Protein AF-A0A3A5JRT8-F1 (afdb_monomer_lite)

Foldseek 3Di:
DPDPPLCVLLVVLCVLVVLQVDDPDPVRNVVSVVVLVVVCVVCVVVVNDLLVVLVPDDQLVVSLVSLSNPPPPPVSLVSNLVSLVVVLVVCVVVVHDSVSSVSVNVVSVVVVVPDDPDPPPPNHD

Organism: NCBI:txid82991

Sequence (125 aa):
MESSNIQLKIKIYIPNIEYWSNSENAVAAKEKDRSFWASLKKEFDDDNSWVGRVKSESDDNQKLELALKYIPLPQAFKESAIALRSLIKSKKKDSAPYIDELYFLYWLASIKSFSVPYSQLLGEP

Secondary structure (DSSP, 8-state):
-----HHHHSTTTHHHHHHHH--SSHHHHHHHHHHHHHHHHHHHHTT--HHHHHHH---HHHHHHHHHTTTTSHHHHHHHHHHHHHHHHHHHHTT---HHHHHHHHHHHHHHHTSPPP-TTT---

Structure (mmCIF, N/CA/C/O backbone):
data_AF-A0A3A5JRT8-F1
#
_entry.id   AF-A0A3A5JRT8-F1
#
loop_
_atom_site.group_PDB
_atom_site.id
_atom_site.type_symbol
_atom_site.label_atom_id
_atom_site.label_alt_id
_atom_site.label_comp_id
_atom_site.label_asym_id
_atom_site.label_entity_id
_atom_site.label_seq_id
_atom_site.pdbx_PDB_ins_code
_atom_site.Cart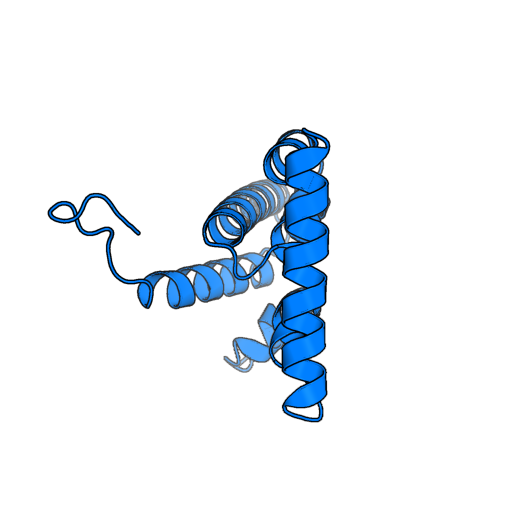n_x
_atom_site.Cartn_y
_atom_site.Cartn_z
_atom_site.occupancy
_atom_site.B_iso_or_equiv
_atom_site.auth_seq_id
_atom_site.auth_comp_id
_atom_site.auth_asym_id
_atom_site.auth_atom_id
_atom_site.pdbx_PDB_model_num
ATOM 1 N N . MET A 1 1 ? -20.840 -21.836 5.119 1.00 41.97 1 MET A N 1
ATOM 2 C CA . MET A 1 1 ? -19.385 -21.724 4.889 1.00 41.97 1 MET A CA 1
ATOM 3 C C . MET A 1 1 ? -19.187 -20.685 3.803 1.00 41.97 1 MET A C 1
ATOM 5 O O . MET A 1 1 ? -19.436 -20.987 2.645 1.00 41.97 1 MET A O 1
ATOM 9 N N . GLU A 1 2 ? -18.865 -19.444 4.171 1.00 49.44 2 GLU A N 1
ATOM 10 C CA . GLU A 1 2 ? -18.505 -18.428 3.176 1.00 49.44 2 GLU A CA 1
ATOM 11 C C . GLU A 1 2 ? -17.250 -18.886 2.439 1.00 49.44 2 GLU A C 1
ATOM 13 O O . GLU A 1 2 ? -16.278 -19.320 3.057 1.00 49.44 2 GLU A O 1
ATOM 18 N N . SER A 1 3 ? -17.308 -18.852 1.112 1.00 45.69 3 SER A N 1
ATOM 19 C CA . SER A 1 3 ? -16.248 -19.358 0.251 1.00 45.69 3 SER A CA 1
ATOM 20 C C . SER A 1 3 ? -14.915 -18.685 0.599 1.00 45.69 3 SER A C 1
ATOM 22 O O . SER A 1 3 ? -14.791 -17.460 0.553 1.00 45.69 3 SER A O 1
ATOM 24 N N . SER A 1 4 ? -13.912 -19.494 0.952 1.00 58.34 4 SER A N 1
ATOM 25 C CA . SER A 1 4 ? -12.559 -19.085 1.375 1.00 58.34 4 SER A CA 1
ATOM 26 C C . SER A 1 4 ? -11.712 -18.520 0.219 1.00 58.34 4 SER A C 1
ATOM 28 O O . SER A 1 4 ? -10.484 -18.583 0.232 1.00 58.34 4 SER A O 1
ATOM 30 N N . ASN A 1 5 ? -12.356 -18.018 -0.839 1.00 69.69 5 ASN A N 1
ATOM 31 C CA . ASN A 1 5 ? -11.665 -17.561 -2.030 1.00 69.69 5 ASN A CA 1
ATOM 32 C C . ASN A 1 5 ? -11.145 -16.139 -1.806 1.00 69.69 5 ASN A C 1
ATOM 34 O O . ASN A 1 5 ? -11.855 -15.151 -1.998 1.00 69.69 5 ASN A O 1
ATOM 38 N N . ILE A 1 6 ? -9.883 -16.057 -1.392 1.00 64.75 6 ILE A N 1
ATOM 39 C CA . ILE A 1 6 ? -9.175 -14.803 -1.136 1.00 64.75 6 ILE A CA 1
ATOM 40 C C . ILE A 1 6 ? -9.216 -13.860 -2.349 1.00 64.75 6 ILE A C 1
ATOM 42 O O . ILE A 1 6 ? -9.296 -12.652 -2.160 1.00 64.75 6 ILE A O 1
ATOM 46 N N . GLN A 1 7 ? -9.266 -14.397 -3.578 1.00 62.53 7 GLN A N 1
ATOM 47 C CA . GLN A 1 7 ? -9.347 -13.608 -4.813 1.00 62.53 7 GLN A CA 1
ATOM 48 C C . GLN A 1 7 ? -10.661 -12.827 -4.915 1.00 62.53 7 GLN A C 1
ATOM 50 O O . GLN A 1 7 ? -10.668 -11.695 -5.388 1.00 62.53 7 GLN A O 1
ATOM 55 N N . LEU A 1 8 ? -11.771 -13.391 -4.426 1.00 62.31 8 LEU A N 1
ATOM 56 C CA . LEU A 1 8 ? -13.054 -12.683 -4.389 1.00 62.31 8 LEU A CA 1
ATOM 57 C C . LEU A 1 8 ? -13.033 -11.540 -3.370 1.00 62.31 8 LEU A C 1
ATOM 59 O O . LEU A 1 8 ? -13.624 -10.495 -3.623 1.00 62.31 8 LEU A O 1
ATOM 63 N N . LYS A 1 9 ? -12.323 -11.721 -2.251 1.00 67.31 9 LYS A N 1
ATOM 64 C CA . LYS A 1 9 ? -12.258 -10.740 -1.157 1.00 67.31 9 LYS A CA 1
ATOM 65 C C . LYS A 1 9 ? -11.333 -9.566 -1.461 1.00 67.31 9 LYS A C 1
ATOM 67 O O . LYS A 1 9 ? -11.609 -8.444 -1.061 1.00 67.31 9 LYS A O 1
ATOM 72 N N . ILE A 1 10 ? -10.275 -9.794 -2.238 1.00 70.38 10 ILE A N 1
ATOM 73 C CA . ILE A 1 10 ? -9.379 -8.716 -2.681 1.00 70.38 10 ILE A CA 1
ATOM 74 C C . ILE A 1 10 ? -9.846 -8.040 -3.977 1.00 70.38 10 ILE A C 1
ATOM 76 O O . ILE A 1 10 ? -9.192 -7.102 -4.424 1.00 70.38 10 ILE A O 1
ATOM 80 N N . LYS A 1 11 ? -10.968 -8.471 -4.580 1.00 71.88 11 LYS A N 1
ATOM 81 C CA . LYS A 1 11 ? -11.441 -8.012 -5.900 1.00 71.88 11 LYS A CA 1
ATOM 82 C C . LYS A 1 11 ? -11.601 -6.497 -6.016 1.00 71.88 11 LYS A C 1
ATOM 84 O O . LYS A 1 11 ? -11.388 -5.954 -7.092 1.00 71.88 11 LYS A O 1
ATOM 89 N N . ILE A 1 12 ? -11.909 -5.812 -4.919 1.00 73.69 12 ILE A N 1
ATOM 90 C CA . ILE A 1 12 ? -11.989 -4.345 -4.885 1.00 73.69 12 ILE A CA 1
ATOM 91 C C . ILE A 1 12 ? -10.626 -3.663 -5.108 1.00 73.69 12 ILE A C 1
ATOM 93 O O . ILE A 1 12 ? -10.575 -2.545 -5.606 1.00 73.69 12 ILE A O 1
ATOM 97 N N . TYR A 1 13 ? -9.522 -4.347 -4.797 1.00 75.88 13 TYR A N 1
ATOM 98 C CA . TYR A 1 13 ? -8.150 -3.853 -4.960 1.00 75.88 13 TYR A CA 1
ATOM 99 C C . TYR A 1 13 ? -7.455 -4.406 -6.211 1.00 75.88 13 TYR A C 1
ATOM 101 O O . TYR A 1 13 ? -6.458 -3.840 -6.663 1.00 75.88 13 TYR A O 1
ATOM 109 N N . ILE A 1 14 ? -8.002 -5.484 -6.788 1.00 69.44 14 ILE A N 1
ATOM 110 C CA . ILE A 1 14 ? -7.486 -6.158 -7.984 1.00 69.44 14 ILE A CA 1
ATOM 111 C C . ILE A 1 14 ? -7.263 -5.218 -9.179 1.00 69.44 14 ILE A C 1
ATOM 113 O O . ILE A 1 14 ? -6.227 -5.392 -9.811 1.00 69.44 14 ILE A O 1
ATOM 117 N N . PRO A 1 15 ? -8.108 -4.214 -9.498 1.00 71.38 15 PRO A N 1
ATOM 118 C CA . PRO A 1 15 ? -7.906 -3.393 -10.697 1.00 71.38 15 PRO A CA 1
ATOM 119 C C . PRO A 1 15 ? -6.522 -2.731 -10.788 1.00 71.38 15 PRO A C 1
ATOM 121 O O . PRO A 1 15 ? -5.951 -2.640 -11.872 1.00 71.38 15 PRO A O 1
ATOM 124 N N . ASN A 1 16 ? -5.940 -2.335 -9.651 1.00 66.31 16 ASN A N 1
ATOM 125 C CA . ASN A 1 16 ? -4.600 -1.738 -9.613 1.00 66.31 16 ASN A CA 1
ATOM 126 C C . ASN A 1 16 ? -3.475 -2.770 -9.815 1.00 66.31 16 ASN A C 1
ATOM 128 O O . ASN A 1 16 ? -2.384 -2.434 -10.261 1.00 66.31 16 ASN A O 1
ATOM 132 N N . ILE A 1 17 ? -3.740 -4.036 -9.496 1.00 69.19 17 ILE A N 1
ATOM 133 C CA . ILE A 1 17 ? -2.799 -5.154 -9.642 1.00 69.19 17 ILE A CA 1
ATOM 134 C C . ILE A 1 17 ? -2.889 -5.735 -11.053 1.00 69.19 17 ILE A C 1
ATOM 136 O O . ILE A 1 17 ? -1.875 -5.986 -11.701 1.00 69.19 17 ILE A O 1
ATOM 140 N N . GLU A 1 18 ? -4.113 -5.891 -11.553 1.00 69.94 18 GLU A N 1
ATOM 141 C CA . GLU A 1 18 ? -4.419 -6.384 -12.890 1.00 69.94 18 GLU A CA 1
ATOM 142 C C . GLU A 1 18 ? -3.906 -5.467 -14.000 1.00 69.94 18 GLU A C 1
ATOM 144 O O . GLU A 1 18 ? -3.665 -5.933 -15.112 1.00 69.94 18 GLU A O 1
ATOM 149 N N . TYR A 1 19 ? -3.664 -4.186 -13.701 1.00 70.50 19 TYR A N 1
ATOM 150 C CA . TYR A 1 19 ? -2.984 -3.261 -14.607 1.00 70.50 19 TYR A CA 1
ATOM 151 C C . TYR A 1 19 ? -1.707 -3.872 -15.221 1.00 70.50 19 TYR A C 1
ATOM 153 O O . TYR A 1 19 ? -1.473 -3.726 -16.429 1.00 70.50 19 TYR A O 1
ATOM 161 N N . TRP A 1 20 ? -0.946 -4.620 -14.412 1.00 67.06 20 TRP A N 1
ATOM 162 C CA . TRP A 1 20 ? 0.314 -5.263 -14.794 1.00 67.06 20 TRP A CA 1
ATOM 163 C C . TRP A 1 20 ? 0.150 -6.627 -15.460 1.00 67.06 20 TRP A C 1
ATOM 165 O O . TRP A 1 20 ? 0.941 -6.974 -16.334 1.00 67.06 20 TRP A O 1
ATOM 175 N N . SER A 1 21 ? -0.865 -7.404 -15.077 1.00 66.19 21 SER A N 1
ATOM 176 C CA . SER A 1 21 ? -1.083 -8.746 -15.632 1.00 66.19 21 SER A CA 1
ATOM 177 C C . SER A 1 21 ? -1.900 -8.743 -16.924 1.00 66.19 21 SER A C 1
ATOM 179 O O . SER A 1 21 ? -1.740 -9.638 -17.751 1.00 66.19 21 SER A O 1
ATOM 181 N N . ASN A 1 22 ? -2.761 -7.743 -17.131 1.00 69.06 22 ASN A N 1
ATOM 182 C CA . ASN A 1 22 ? -3.696 -7.713 -18.254 1.00 69.06 22 ASN A CA 1
ATOM 183 C C . ASN A 1 22 ? -3.059 -7.046 -19.473 1.00 69.06 22 ASN A C 1
ATOM 185 O O . ASN A 1 22 ? -3.289 -5.869 -19.746 1.00 69.06 22 ASN A O 1
ATOM 189 N N . SER A 1 23 ? -2.248 -7.791 -20.218 1.00 77.75 23 SER A N 1
ATOM 190 C CA . SER A 1 23 ? -1.766 -7.379 -21.540 1.00 77.75 23 SER A CA 1
ATOM 191 C C . SER A 1 23 ? -2.180 -8.413 -22.578 1.00 77.75 23 SER A C 1
ATOM 193 O O . SER A 1 23 ? -1.916 -9.596 -22.401 1.00 77.75 23 SER A O 1
ATOM 195 N N . GLU A 1 24 ? -2.805 -7.973 -23.672 1.00 79.50 24 GLU A N 1
ATOM 196 C CA . GLU A 1 24 ? -3.284 -8.876 -24.731 1.00 79.50 24 GLU A CA 1
ATOM 197 C C . GLU A 1 24 ? -2.139 -9.609 -25.444 1.00 79.50 24 GLU A C 1
ATOM 199 O O . GLU A 1 24 ? -2.309 -10.719 -25.939 1.00 79.50 24 GLU A O 1
ATOM 204 N N . ASN A 1 25 ? -0.960 -8.984 -25.511 1.00 86.69 25 ASN A N 1
ATOM 205 C CA . ASN A 1 25 ? 0.224 -9.538 -26.153 1.00 86.69 25 ASN A CA 1
ATOM 206 C C . ASN A 1 25 ? 1.521 -8.939 -25.576 1.00 86.69 25 ASN A C 1
ATOM 208 O O . ASN A 1 25 ? 1.513 -7.964 -24.820 1.00 86.69 25 ASN A O 1
ATOM 212 N N . ALA A 1 26 ? 2.659 -9.517 -25.972 1.00 84.81 26 ALA A N 1
ATOM 213 C CA . ALA A 1 26 ? 3.983 -9.107 -25.504 1.00 84.81 26 ALA A CA 1
ATOM 214 C C . ALA A 1 26 ? 4.365 -7.665 -25.893 1.00 84.81 26 ALA A C 1
ATOM 216 O O . ALA A 1 26 ? 5.161 -7.038 -25.196 1.00 84.81 26 ALA A O 1
ATOM 217 N N . VAL A 1 27 ? 3.818 -7.129 -26.990 1.00 87.00 27 VAL A N 1
ATOM 218 C CA . VAL A 1 27 ? 4.075 -5.743 -27.417 1.00 87.00 27 VAL A CA 1
ATOM 219 C C . VAL A 1 27 ? 3.364 -4.773 -26.478 1.00 87.00 27 VAL A C 1
ATOM 221 O O . VAL A 1 27 ? 3.994 -3.851 -25.968 1.00 87.00 27 VAL A O 1
ATOM 224 N N . ALA A 1 28 ? 2.090 -5.032 -26.179 1.00 84.19 28 ALA A N 1
ATOM 225 C CA . ALA A 1 28 ? 1.306 -4.245 -25.234 1.00 84.19 28 ALA A CA 1
ATOM 226 C C . ALA A 1 28 ? 1.927 -4.254 -23.828 1.00 84.19 28 ALA A C 1
ATOM 228 O O . ALA A 1 28 ? 2.016 -3.206 -23.193 1.00 84.19 28 ALA A O 1
ATOM 229 N N . ALA A 1 29 ? 2.424 -5.409 -23.371 1.00 83.62 29 ALA A N 1
ATOM 230 C CA . ALA A 1 29 ? 3.115 -5.515 -22.086 1.00 83.62 29 ALA A CA 1
ATOM 231 C C . ALA A 1 29 ? 4.378 -4.636 -22.032 1.00 83.62 29 ALA A C 1
ATOM 233 O O . ALA A 1 29 ? 4.576 -3.895 -21.071 1.00 83.62 29 ALA A O 1
ATOM 234 N N . LYS A 1 30 ? 5.208 -4.671 -23.086 1.00 85.25 30 LYS A N 1
ATOM 235 C CA . LYS A 1 30 ? 6.426 -3.847 -23.178 1.00 85.25 30 LYS A CA 1
ATOM 236 C C . LYS A 1 30 ? 6.125 -2.353 -23.227 1.00 85.25 30 LYS A C 1
ATOM 238 O O . LYS A 1 30 ? 6.861 -1.570 -22.636 1.00 85.25 30 LYS A O 1
ATOM 243 N N . GLU A 1 31 ? 5.073 -1.956 -23.934 1.00 87.38 31 GLU A N 1
ATOM 244 C CA . GLU A 1 31 ? 4.702 -0.544 -24.024 1.00 87.38 31 GLU A CA 1
ATOM 245 C C . GLU A 1 31 ? 4.156 -0.022 -22.691 1.00 87.38 31 GLU A C 1
ATOM 247 O O . GLU A 1 31 ? 4.540 1.061 -22.255 1.00 87.38 31 GLU A O 1
ATOM 252 N N . LYS A 1 32 ? 3.346 -0.824 -21.987 1.00 84.75 32 LYS A N 1
ATOM 253 C CA . LYS A 1 32 ? 2.905 -0.503 -20.623 1.00 84.75 32 LYS A CA 1
ATOM 254 C C . LYS A 1 32 ? 4.083 -0.303 -19.680 1.00 84.75 32 LYS A C 1
ATOM 256 O O . LYS A 1 32 ? 4.155 0.738 -19.033 1.00 84.75 32 LYS A O 1
ATOM 261 N N . ASP A 1 33 ? 5.012 -1.255 -19.644 1.00 85.31 33 ASP A N 1
ATOM 262 C CA . ASP A 1 33 ? 6.212 -1.169 -18.809 1.00 85.31 33 ASP A CA 1
ATOM 263 C C . ASP A 1 33 ? 7.023 0.097 -19.134 1.00 85.31 33 ASP A C 1
ATOM 265 O O . ASP A 1 33 ? 7.287 0.919 -18.256 1.00 85.31 33 ASP A O 1
ATOM 269 N N . ARG A 1 34 ? 7.304 0.343 -20.421 1.00 87.31 34 ARG A N 1
ATOM 270 C CA . ARG A 1 34 ? 7.995 1.558 -20.876 1.00 87.31 34 ARG A CA 1
ATOM 271 C C . ARG A 1 34 ? 7.281 2.833 -20.423 1.00 87.31 34 ARG A C 1
ATOM 273 O O . ARG A 1 34 ? 7.938 3.746 -19.927 1.00 87.31 34 ARG A O 1
ATOM 280 N N . SER A 1 35 ? 5.963 2.908 -20.605 1.00 87.88 35 SER A N 1
ATOM 281 C CA . SER A 1 35 ? 5.169 4.085 -20.244 1.00 87.88 35 SER A CA 1
ATOM 282 C C . SER A 1 35 ? 5.189 4.356 -18.739 1.00 87.88 35 SER A C 1
ATOM 284 O O . SER A 1 35 ? 5.342 5.505 -18.328 1.00 87.88 35 SER A O 1
ATOM 286 N N . PHE A 1 36 ? 5.120 3.305 -17.917 1.00 88.25 36 PHE A N 1
ATOM 287 C CA . PHE A 1 36 ? 5.201 3.423 -16.467 1.00 88.25 36 PHE A CA 1
ATOM 288 C C . PHE A 1 36 ? 6.551 4.002 -16.039 1.00 88.25 36 PHE A C 1
ATOM 290 O O . PHE A 1 36 ? 6.590 5.001 -15.322 1.00 88.25 36 PHE A O 1
ATOM 297 N N . TRP A 1 37 ? 7.656 3.426 -16.523 1.00 88.06 37 TRP A N 1
ATOM 298 C CA . TRP A 1 37 ? 8.997 3.907 -16.187 1.00 88.06 37 TRP A CA 1
ATOM 299 C C . TRP A 1 37 ? 9.266 5.317 -16.712 1.00 88.06 37 TRP A C 1
ATOM 301 O O . TRP A 1 37 ? 9.919 6.102 -16.027 1.00 88.06 37 TRP A O 1
ATOM 311 N N . ALA A 1 38 ? 8.743 5.668 -17.890 1.00 89.81 38 ALA A N 1
ATOM 312 C CA . ALA A 1 38 ? 8.851 7.021 -18.429 1.00 89.81 38 ALA A CA 1
ATOM 313 C C . ALA A 1 38 ? 8.132 8.047 -17.538 1.00 89.81 38 ALA A C 1
ATOM 315 O O . ALA A 1 38 ? 8.710 9.087 -17.218 1.00 89.81 38 ALA A O 1
ATOM 316 N N . SER A 1 39 ? 6.912 7.739 -17.087 1.00 87.88 39 SER A N 1
ATOM 317 C CA . SER A 1 39 ? 6.171 8.581 -16.142 1.00 87.88 39 SER A CA 1
ATOM 318 C C . SER A 1 39 ? 6.883 8.688 -14.797 1.00 87.88 39 SER A C 1
ATOM 320 O O . SER A 1 39 ? 7.071 9.793 -14.299 1.00 87.88 39 SER A O 1
ATOM 322 N N . LEU A 1 40 ? 7.345 7.566 -14.237 1.00 87.75 40 LEU A N 1
ATOM 323 C CA . LEU A 1 40 ? 8.051 7.555 -12.956 1.00 87.75 40 LEU A CA 1
ATOM 324 C C . LEU A 1 40 ? 9.344 8.379 -13.010 1.00 87.75 40 LEU A C 1
ATOM 326 O O . LEU A 1 40 ? 9.648 9.116 -12.075 1.00 87.75 40 LEU A O 1
ATOM 330 N N . LYS A 1 41 ? 10.094 8.279 -14.114 1.00 87.06 41 LYS A N 1
ATOM 331 C CA . LYS A 1 41 ? 11.301 9.079 -14.329 1.00 87.06 41 LYS A CA 1
ATOM 332 C C . LYS A 1 41 ? 10.979 10.570 -14.372 1.00 87.06 41 LYS A C 1
ATOM 334 O O . LYS A 1 41 ? 11.650 11.347 -13.709 1.00 87.06 41 LYS A O 1
ATOM 339 N N . LYS A 1 42 ? 9.930 10.954 -15.101 1.00 87.88 42 LYS A N 1
ATOM 340 C CA . LYS A 1 42 ? 9.489 12.349 -15.163 1.00 87.88 42 LYS A CA 1
ATOM 341 C C . LYS A 1 42 ? 9.148 12.898 -13.774 1.00 87.88 42 LYS A C 1
ATOM 343 O O . LYS A 1 42 ? 9.573 13.989 -13.430 1.00 87.88 42 LYS A O 1
ATOM 348 N N . GLU A 1 43 ? 8.429 12.131 -12.959 1.00 86.19 43 GLU A N 1
ATOM 349 C CA . GLU A 1 43 ? 8.094 12.549 -11.592 1.00 86.19 43 GLU A CA 1
ATOM 350 C C . GLU A 1 43 ? 9.321 12.715 -10.690 1.00 86.19 43 GLU A C 1
ATOM 352 O O . GLU A 1 43 ? 9.321 13.571 -9.805 1.00 86.19 43 GLU A O 1
ATOM 357 N N . PHE A 1 44 ? 10.353 11.895 -10.901 1.00 81.88 44 PHE A N 1
ATOM 358 C CA . PHE A 1 44 ? 11.631 12.039 -10.212 1.00 81.88 44 PHE A CA 1
ATOM 359 C C . PHE A 1 44 ? 12.356 13.325 -10.634 1.00 81.88 44 PHE A C 1
ATOM 361 O O . PHE A 1 44 ? 12.854 14.045 -9.773 1.00 81.88 44 PHE A O 1
ATOM 368 N N . ASP A 1 45 ? 12.373 13.630 -11.934 1.00 78.94 45 ASP A N 1
ATOM 369 C CA . ASP A 1 45 ? 13.000 14.841 -12.479 1.00 78.94 45 ASP A CA 1
ATOM 370 C C . ASP A 1 45 ? 12.277 16.128 -12.020 1.00 78.94 45 ASP A C 1
ATOM 372 O O . ASP A 1 45 ? 12.918 17.155 -11.805 1.00 78.94 45 ASP A O 1
ATOM 376 N N . ASP A 1 46 ? 10.958 16.060 -11.810 1.00 79.19 46 ASP A N 1
ATOM 377 C CA . ASP A 1 46 ? 10.114 17.177 -11.357 1.00 79.19 46 ASP A CA 1
ATOM 378 C C . ASP A 1 46 ? 10.185 17.433 -9.823 1.00 79.19 46 ASP A C 1
ATOM 380 O O . ASP A 1 46 ? 9.406 18.232 -9.301 1.00 79.19 46 ASP A O 1
ATOM 384 N N . ASP A 1 47 ? 11.063 16.733 -9.082 1.00 74.56 47 ASP A N 1
ATOM 385 C CA . ASP A 1 47 ? 11.161 16.709 -7.600 1.00 74.56 47 ASP A CA 1
ATOM 386 C C . ASP A 1 47 ? 9.815 16.413 -6.893 1.00 74.56 47 ASP A C 1
ATOM 388 O O . ASP A 1 47 ? 9.585 16.707 -5.717 1.00 74.56 47 ASP A O 1
ATOM 392 N N . ASN A 1 48 ? 8.882 15.786 -7.616 1.00 75.94 48 ASN A N 1
ATOM 393 C CA . ASN A 1 48 ? 7.523 15.517 -7.161 1.00 75.94 48 ASN A CA 1
ATOM 394 C C . ASN A 1 48 ? 7.368 14.048 -6.761 1.00 75.94 48 ASN A C 1
ATOM 396 O O . ASN A 1 48 ? 6.647 13.257 -7.386 1.00 75.94 48 ASN A O 1
ATOM 400 N N . SER A 1 49 ? 8.057 13.678 -5.680 1.00 85.38 49 SER A N 1
ATOM 401 C CA . SER A 1 49 ? 8.070 12.303 -5.189 1.00 85.38 49 SER A CA 1
ATOM 402 C C . SER A 1 49 ? 6.654 11.781 -4.932 1.00 85.38 49 SER A C 1
ATOM 404 O O . SER A 1 49 ? 5.928 12.274 -4.063 1.00 85.38 49 SER A O 1
ATOM 406 N N . TRP A 1 50 ? 6.272 10.714 -5.637 1.00 90.44 50 TRP A N 1
ATOM 407 C CA . TRP A 1 50 ? 5.012 10.015 -5.386 1.00 90.44 50 TRP A CA 1
ATOM 408 C C . TRP A 1 50 ? 4.891 9.521 -3.940 1.00 90.44 50 TRP A C 1
ATOM 410 O O . TRP A 1 50 ? 3.806 9.554 -3.363 1.00 90.44 50 TRP A O 1
ATOM 420 N N . VAL A 1 51 ? 6.011 9.131 -3.321 1.00 90.62 51 VAL A N 1
ATOM 421 C CA . VAL A 1 51 ? 6.054 8.722 -1.910 1.00 90.62 51 VAL A CA 1
ATOM 422 C C . VAL A 1 51 ? 5.690 9.900 -1.012 1.00 90.62 51 VAL A C 1
ATOM 424 O O . VAL A 1 51 ? 4.963 9.727 -0.036 1.00 90.62 51 VAL A O 1
ATOM 427 N N . GLY A 1 52 ? 6.180 11.097 -1.346 1.00 90.75 52 GLY A N 1
ATOM 428 C CA . GLY A 1 52 ? 5.812 12.336 -0.666 1.00 90.75 52 GLY A CA 1
ATOM 429 C C . GLY A 1 52 ? 4.307 12.573 -0.731 1.00 90.75 52 GLY A C 1
ATOM 430 O O . GLY A 1 52 ? 3.684 12.736 0.313 1.00 90.75 52 GLY A O 1
ATOM 431 N N . ARG A 1 53 ? 3.722 12.470 -1.933 1.00 92.75 53 ARG A N 1
ATOM 432 C CA . ARG A 1 53 ? 2.273 12.617 -2.159 1.00 92.75 53 ARG A CA 1
ATOM 433 C C . ARG A 1 53 ? 1.441 11.618 -1.350 1.00 92.75 53 ARG A C 1
ATOM 435 O O . ARG A 1 53 ? 0.473 12.009 -0.705 1.00 92.75 53 ARG A O 1
ATOM 442 N N . VAL A 1 54 ? 1.843 10.345 -1.321 1.00 93.69 54 VAL A N 1
ATOM 443 C CA . VAL A 1 54 ? 1.175 9.318 -0.500 1.00 93.69 54 VAL A CA 1
ATOM 444 C C . VAL A 1 54 ? 1.257 9.661 0.989 1.00 93.69 54 VAL A C 1
ATOM 446 O O . VAL A 1 54 ? 0.274 9.526 1.708 1.00 93.69 54 VAL A O 1
ATOM 449 N N . LYS A 1 55 ? 2.411 10.123 1.478 1.00 92.31 55 LYS A N 1
ATOM 450 C CA . LYS A 1 55 ? 2.591 10.461 2.899 1.00 92.31 55 LYS A CA 1
ATOM 451 C C . LYS A 1 55 ? 1.872 11.739 3.320 1.00 92.31 55 LYS A C 1
ATOM 453 O O . LYS A 1 55 ? 1.491 11.839 4.483 1.00 92.31 55 LYS A O 1
ATOM 458 N N . SER A 1 56 ? 1.731 12.706 2.414 1.00 92.94 56 SER A N 1
ATOM 459 C CA . SER A 1 56 ? 1.027 13.963 2.674 1.00 92.94 56 SER A CA 1
ATOM 460 C C . SER A 1 56 ? -0.490 13.820 2.645 1.00 92.94 56 SER A C 1
ATOM 462 O O . SER A 1 56 ? -1.181 14.685 3.174 1.00 92.94 56 SER A O 1
ATOM 464 N N . GLU A 1 57 ? -1.008 12.757 2.026 1.00 95.44 57 GLU A N 1
ATOM 465 C CA . GLU A 1 57 ? -2.439 12.486 2.027 1.00 95.44 57 GLU A CA 1
ATOM 466 C C . GLU A 1 57 ? -2.930 12.243 3.463 1.00 95.44 57 GLU A C 1
ATOM 468 O O . GLU A 1 57 ? -2.233 11.669 4.301 1.00 95.44 57 GLU A O 1
ATOM 473 N N . SER A 1 58 ? -4.132 12.706 3.773 1.00 93.44 58 SER A N 1
ATOM 474 C CA . SER A 1 58 ? -4.756 12.566 5.086 1.00 93.44 58 SER A CA 1
ATOM 475 C C . SER A 1 58 ? -5.734 11.392 5.136 1.00 93.44 58 SER A C 1
ATOM 477 O O . SER A 1 58 ? -5.784 10.701 6.154 1.00 93.44 58 SER A O 1
ATOM 479 N N . ASP A 1 59 ? -6.443 11.122 4.036 1.00 94.44 59 ASP A N 1
ATOM 480 C CA . ASP A 1 59 ? -7.411 10.031 3.921 1.00 94.44 59 ASP A CA 1
ATOM 481 C C . ASP A 1 59 ? -6.702 8.702 3.629 1.00 94.44 59 ASP A C 1
ATOM 483 O O . ASP A 1 59 ? -6.034 8.529 2.609 1.00 94.44 59 ASP A O 1
ATOM 487 N N . ASP A 1 60 ? -6.860 7.723 4.520 1.00 93.06 60 ASP A N 1
ATOM 488 C CA . ASP A 1 60 ? -6.203 6.424 4.378 1.00 93.06 60 ASP A CA 1
ATOM 489 C C . ASP A 1 60 ? -6.711 5.604 3.174 1.00 93.06 60 ASP A C 1
ATOM 491 O O . ASP A 1 60 ? -5.957 4.784 2.644 1.00 93.06 60 ASP A O 1
ATOM 495 N N . ASN A 1 61 ? -7.937 5.836 2.688 1.00 91.50 61 ASN A N 1
ATOM 496 C CA . ASN A 1 61 ? -8.418 5.223 1.445 1.00 91.50 61 ASN A CA 1
ATOM 497 C C . ASN A 1 61 ? -7.678 5.804 0.241 1.00 91.50 61 ASN A C 1
ATOM 499 O O . ASN A 1 61 ? -7.221 5.057 -0.625 1.00 91.50 61 ASN A O 1
ATOM 503 N N . GLN A 1 62 ? -7.510 7.128 0.212 1.00 92.81 62 GLN A N 1
ATOM 504 C CA . GLN A 1 62 ? -6.786 7.805 -0.862 1.00 92.81 62 GLN A CA 1
ATOM 505 C C . GLN A 1 62 ? -5.296 7.461 -0.825 1.00 92.81 62 GLN A C 1
ATOM 507 O O . GLN A 1 62 ? -4.710 7.192 -1.872 1.00 92.81 62 GLN A O 1
ATOM 512 N N . LYS A 1 63 ? -4.689 7.344 0.366 1.00 94.62 63 LYS A N 1
ATOM 513 C CA . LYS A 1 63 ? -3.324 6.805 0.518 1.00 94.62 63 LYS A CA 1
ATOM 514 C C . LYS A 1 63 ? -3.183 5.436 -0.116 1.00 94.62 63 LYS A C 1
ATOM 516 O O . LYS A 1 63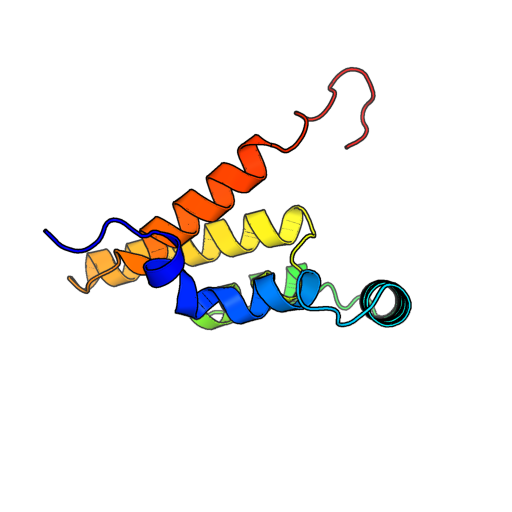 ? -2.208 5.187 -0.824 1.00 94.62 63 LYS A O 1
ATOM 521 N N . LEU A 1 64 ? -4.132 4.544 0.170 1.00 93.56 64 LEU A N 1
ATOM 522 C CA . LEU A 1 64 ? -4.110 3.194 -0.366 1.00 93.56 64 LEU A CA 1
ATOM 523 C C . LEU A 1 64 ? -4.207 3.227 -1.891 1.00 93.56 64 LEU A C 1
ATOM 525 O O . LEU A 1 64 ? -3.364 2.629 -2.552 1.00 93.56 64 LEU A O 1
ATOM 529 N N . GLU A 1 65 ? -5.171 3.957 -2.451 1.00 91.00 65 GLU A N 1
ATOM 530 C CA . GLU A 1 65 ? -5.335 4.079 -3.902 1.00 91.00 65 GLU A CA 1
ATOM 531 C C . GLU A 1 65 ? -4.084 4.661 -4.575 1.00 91.00 65 GLU A C 1
ATOM 533 O O . GLU A 1 65 ? -3.592 4.107 -5.558 1.00 91.00 65 GLU A O 1
ATOM 538 N N . LEU A 1 66 ? -3.528 5.744 -4.023 1.00 91.88 66 LEU A N 1
ATOM 539 C CA . LEU A 1 66 ? -2.314 6.368 -4.537 1.00 91.88 66 LEU A CA 1
ATOM 540 C C . LEU A 1 66 ? -1.130 5.405 -4.496 1.00 91.88 66 LEU A C 1
ATOM 542 O O . LEU A 1 66 ? -0.435 5.282 -5.497 1.00 91.88 66 LEU A O 1
ATOM 546 N N . ALA A 1 67 ? -0.916 4.693 -3.388 1.00 92.94 67 ALA A N 1
ATOM 547 C CA . ALA A 1 67 ? 0.168 3.722 -3.279 1.00 92.94 67 ALA A CA 1
ATOM 548 C C . ALA A 1 67 ? 0.008 2.571 -4.285 1.00 92.94 67 ALA A C 1
ATOM 550 O O . ALA A 1 67 ? 0.984 2.160 -4.910 1.00 92.94 67 ALA A O 1
ATOM 551 N N . LEU A 1 68 ? -1.219 2.080 -4.493 1.00 90.56 68 LEU A N 1
ATOM 552 C CA . LEU A 1 68 ? -1.485 0.965 -5.404 1.00 90.56 68 LEU A CA 1
ATOM 553 C C . LEU A 1 68 ? -1.161 1.284 -6.872 1.00 90.56 68 LEU A C 1
ATOM 555 O O . LEU A 1 68 ? -0.786 0.369 -7.601 1.00 90.56 68 LEU A O 1
ATOM 559 N N . LYS A 1 69 ? -1.206 2.559 -7.288 1.00 88.75 69 LYS A N 1
ATOM 560 C CA . LYS A 1 69 ? -0.790 2.997 -8.639 1.00 88.75 69 LYS A CA 1
ATOM 561 C C . LYS A 1 69 ? 0.688 2.728 -8.935 1.00 88.75 69 LYS A C 1
ATOM 563 O O . LYS A 1 69 ? 1.070 2.651 -10.098 1.00 88.75 69 LYS A O 1
ATOM 568 N N . TYR A 1 70 ? 1.504 2.575 -7.893 1.00 89.00 70 TYR A N 1
ATOM 569 C CA . TYR A 1 70 ? 2.947 2.371 -8.001 1.00 89.00 70 TYR A CA 1
ATOM 570 C C . TYR A 1 70 ? 3.383 0.940 -7.680 1.00 89.00 70 TYR A C 1
ATOM 572 O O . TYR A 1 70 ? 4.581 0.670 -7.641 1.00 89.00 70 TYR A O 1
ATOM 580 N N . ILE A 1 71 ? 2.462 -0.009 -7.468 1.00 85.94 71 ILE A N 1
ATOM 581 C CA . ILE A 1 71 ? 2.821 -1.434 -7.574 1.00 85.94 71 ILE A CA 1
ATOM 582 C C . ILE A 1 71 ? 3.415 -1.650 -8.979 1.00 85.94 71 ILE A C 1
ATOM 584 O O . ILE A 1 71 ? 2.920 -1.013 -9.901 1.00 85.94 71 ILE A O 1
ATOM 588 N N . PRO A 1 72 ? 4.466 -2.475 -9.168 1.00 81.81 72 PRO A N 1
ATOM 589 C CA . PRO A 1 72 ? 5.100 -3.371 -8.201 1.00 81.81 72 PRO A CA 1
ATOM 590 C C . PRO A 1 72 ? 6.315 -2.782 -7.464 1.00 81.81 72 PRO A C 1
ATOM 592 O O . PRO A 1 72 ? 7.149 -3.543 -6.974 1.00 81.81 72 PRO A O 1
ATOM 595 N N . LEU A 1 73 ? 6.461 -1.458 -7.349 1.00 86.38 73 LEU A N 1
ATOM 596 C CA . LEU A 1 73 ? 7.603 -0.887 -6.629 1.00 86.38 73 LEU A CA 1
ATOM 597 C C . LEU A 1 73 ? 7.621 -1.369 -5.161 1.00 86.38 73 LEU A C 1
ATOM 599 O O . LEU A 1 73 ? 6.589 -1.304 -4.486 1.00 86.38 73 LEU A O 1
ATOM 603 N N . PRO A 1 74 ? 8.775 -1.788 -4.601 1.00 85.56 74 PRO A N 1
ATOM 604 C CA . PRO A 1 74 ? 8.850 -2.286 -3.222 1.00 85.56 74 PRO A CA 1
ATOM 605 C C . PRO A 1 74 ? 8.301 -1.302 -2.181 1.00 85.56 74 PRO A C 1
ATOM 607 O O . PRO A 1 74 ? 7.628 -1.690 -1.221 1.00 85.56 74 PRO A O 1
ATOM 610 N N . GLN A 1 75 ? 8.547 -0.006 -2.389 1.00 87.38 75 GLN A N 1
ATOM 611 C CA . GLN A 1 75 ? 8.026 1.042 -1.518 1.00 87.38 75 GLN A CA 1
ATOM 612 C C . GLN A 1 75 ? 6.495 1.157 -1.612 1.00 87.38 75 GLN A C 1
ATOM 614 O O . GLN A 1 75 ? 5.861 1.445 -0.601 1.00 87.38 75 GLN A O 1
ATOM 619 N N . ALA A 1 76 ? 5.886 0.876 -2.769 1.00 90.38 76 ALA A N 1
ATOM 620 C CA . ALA A 1 76 ? 4.435 0.930 -2.946 1.00 90.38 76 ALA A CA 1
ATOM 621 C C . ALA A 1 76 ? 3.743 -0.140 -2.097 1.00 90.38 76 ALA A C 1
ATOM 623 O O . ALA A 1 76 ? 2.835 0.176 -1.335 1.00 90.38 76 ALA A O 1
ATOM 624 N N . PHE A 1 77 ? 4.266 -1.373 -2.096 1.00 89.00 77 PHE A N 1
ATOM 625 C CA . PHE A 1 77 ? 3.797 -2.434 -1.196 1.00 89.00 77 PHE A CA 1
ATOM 626 C C . PHE A 1 77 ? 3.862 -2.026 0.282 1.00 89.00 77 PHE A C 1
ATOM 628 O O . PHE A 1 77 ? 2.951 -2.326 1.058 1.00 89.00 77 PHE A O 1
ATOM 635 N N . LYS A 1 78 ? 4.938 -1.337 0.687 1.00 90.81 78 LYS A N 1
ATOM 636 C CA . LYS A 1 78 ? 5.107 -0.851 2.063 1.00 90.81 78 LYS A CA 1
ATOM 637 C C . LYS A 1 78 ? 4.060 0.205 2.417 1.00 90.81 78 LYS A C 1
ATOM 639 O O . LYS A 1 78 ? 3.431 0.075 3.466 1.00 90.81 78 LYS A O 1
ATOM 644 N N . GLU A 1 79 ? 3.872 1.213 1.571 1.00 94.00 79 GLU A N 1
ATOM 645 C CA . GLU A 1 79 ? 2.897 2.280 1.820 1.00 94.00 79 GLU A CA 1
ATOM 646 C C . GLU A 1 79 ? 1.451 1.751 1.779 1.00 94.00 79 GLU A C 1
ATOM 648 O O . GLU A 1 79 ? 0.671 2.058 2.680 1.00 94.00 79 GLU A O 1
ATOM 653 N N . SER A 1 80 ? 1.107 0.851 0.847 1.00 93.69 80 SER A N 1
ATOM 654 C CA . SER A 1 80 ? -0.204 0.179 0.824 1.00 93.69 80 SER A CA 1
ATOM 655 C C . SER A 1 80 ? -0.470 -0.601 2.116 1.00 93.69 80 SER A C 1
ATOM 657 O O . SER A 1 80 ? -1.557 -0.513 2.685 1.00 93.69 80 SER A O 1
ATOM 659 N N . ALA A 1 81 ? 0.526 -1.328 2.635 1.00 94.44 81 ALA A N 1
ATOM 660 C CA . ALA A 1 81 ? 0.391 -2.053 3.898 1.00 94.44 81 ALA A CA 1
ATOM 661 C C . ALA A 1 81 ? 0.223 -1.118 5.111 1.00 94.44 81 ALA A C 1
ATOM 663 O O . ALA A 1 81 ? -0.468 -1.475 6.068 1.00 94.44 81 ALA A O 1
ATOM 664 N N . ILE A 1 82 ? 0.850 0.064 5.099 1.00 95.12 82 ILE A N 1
ATOM 665 C CA . ILE A 1 82 ? 0.669 1.084 6.142 1.00 95.12 82 ILE A CA 1
ATOM 666 C C . ILE A 1 82 ? -0.757 1.640 6.088 1.00 95.12 82 ILE A C 1
ATOM 668 O O . ILE A 1 82 ? -1.438 1.621 7.113 1.00 95.12 82 ILE A O 1
ATOM 672 N N . ALA A 1 83 ? -1.228 2.050 4.907 1.00 95.94 83 ALA A N 1
ATOM 673 C CA . ALA A 1 83 ? -2.581 2.570 4.712 1.00 95.94 83 ALA A CA 1
ATOM 674 C C . ALA A 1 83 ? -3.654 1.554 5.146 1.00 95.94 83 ALA A C 1
ATOM 676 O O . ALA A 1 83 ? -4.547 1.886 5.923 1.00 95.94 83 ALA A O 1
ATOM 677 N N . LEU A 1 84 ? -3.507 0.279 4.761 1.00 95.94 84 LEU A N 1
ATOM 678 C CA . LEU A 1 84 ? -4.419 -0.795 5.177 1.00 95.94 84 LEU A CA 1
ATOM 679 C C . LEU A 1 84 ? -4.471 -0.988 6.691 1.00 95.94 84 LEU A C 1
ATOM 681 O O . LEU A 1 84 ? -5.545 -1.186 7.251 1.00 95.94 84 LEU A O 1
ATOM 685 N N . ARG A 1 85 ? -3.328 -0.922 7.384 1.00 97.12 85 ARG A N 1
ATOM 686 C CA . ARG A 1 85 ? -3.309 -1.027 8.852 1.00 97.12 85 ARG A CA 1
ATOM 687 C C . ARG A 1 85 ? -4.055 0.129 9.507 1.00 97.12 85 ARG A C 1
ATOM 689 O O . ARG A 1 85 ? -4.753 -0.103 10.495 1.00 97.12 85 ARG A O 1
ATOM 696 N N . SER A 1 86 ? -3.924 1.340 8.971 1.00 96.88 86 SER A N 1
ATOM 697 C CA . SER A 1 86 ? -4.671 2.499 9.463 1.00 96.88 86 SER A CA 1
ATOM 698 C C . SER A 1 86 ? -6.174 2.346 9.214 1.00 96.88 86 SER A C 1
ATOM 700 O O . SER A 1 86 ? -6.948 2.501 10.160 1.00 96.88 86 SER A O 1
ATOM 702 N N . LEU A 1 87 ? -6.584 1.898 8.020 1.00 96.25 87 LEU A N 1
ATOM 703 C CA . LEU A 1 87 ? -7.987 1.592 7.704 1.00 96.25 87 LEU A CA 1
ATOM 704 C C . LEU A 1 87 ? -8.572 0.537 8.647 1.00 96.25 87 LEU A C 1
ATOM 706 O O . LEU A 1 87 ? -9.628 0.755 9.238 1.00 96.25 87 LEU A O 1
ATOM 710 N N . ILE A 1 88 ? -7.863 -0.575 8.862 1.00 97.00 88 ILE A N 1
ATOM 711 C CA . ILE A 1 88 ? -8.276 -1.628 9.803 1.00 97.00 88 ILE A CA 1
ATOM 712 C C . ILE A 1 88 ? -8.421 -1.054 11.214 1.00 97.00 88 ILE A C 1
ATOM 714 O O . ILE A 1 88 ? -9.391 -1.357 11.908 1.00 97.00 88 ILE A O 1
ATOM 718 N N . LYS A 1 89 ? -7.478 -0.213 11.656 1.00 97.50 89 LYS A N 1
ATOM 719 C CA . LYS A 1 89 ? -7.533 0.423 12.977 1.00 97.50 89 LYS A CA 1
ATOM 720 C C . LYS A 1 89 ? -8.750 1.343 13.111 1.00 97.50 89 LYS A C 1
ATOM 722 O O . LYS A 1 89 ? -9.408 1.284 14.148 1.00 97.50 89 LYS A O 1
ATOM 727 N N . SER A 1 90 ? -9.052 2.153 12.092 1.00 96.12 90 SER A N 1
ATOM 728 C CA . SER A 1 90 ? -10.231 3.028 12.088 1.00 96.12 90 SER A CA 1
ATOM 729 C C . SER A 1 90 ? -11.512 2.205 12.120 1.00 96.12 90 SER A C 1
ATOM 731 O O . SER A 1 90 ? -12.298 2.327 13.052 1.00 96.12 90 SER A O 1
ATOM 733 N N . LYS A 1 91 ? -11.668 1.258 11.192 1.00 96.31 91 LYS A N 1
ATOM 734 C CA . LYS A 1 91 ? -12.848 0.391 11.129 1.00 96.31 91 LYS A CA 1
ATOM 735 C C . LYS A 1 91 ? -13.062 -0.403 12.415 1.00 96.31 91 LYS A C 1
ATOM 737 O O . LYS A 1 91 ? -14.188 -0.523 12.880 1.00 96.31 91 LYS A O 1
ATOM 742 N N . LYS A 1 92 ? -11.987 -0.890 13.044 1.00 96.75 92 LYS A N 1
ATOM 743 C CA . LYS A 1 92 ? -12.060 -1.556 14.350 1.00 96.75 92 LYS A CA 1
ATOM 744 C C . LYS A 1 92 ? -12.559 -0.616 15.451 1.00 96.75 92 LYS A C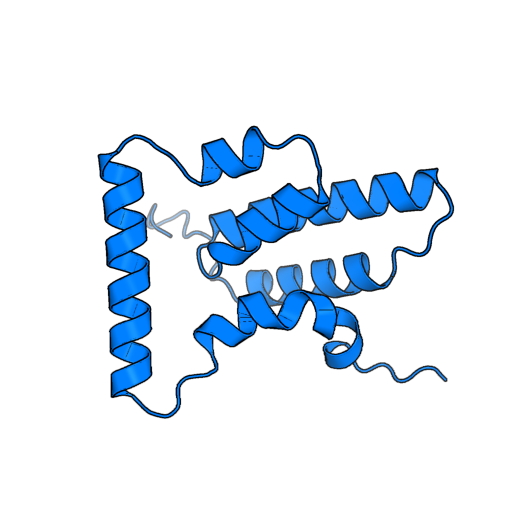 1
ATOM 746 O O . LYS A 1 92 ? -13.354 -1.047 16.280 1.00 96.75 92 LYS A O 1
ATOM 751 N N . LYS A 1 93 ? -12.096 0.639 15.477 1.00 97.06 93 LYS A N 1
ATOM 752 C CA . LYS A 1 93 ? -12.578 1.661 16.423 1.00 97.06 93 LYS A CA 1
ATOM 753 C C . LYS A 1 93 ? -14.071 1.933 16.221 1.00 97.06 93 LYS A C 1
ATOM 755 O O . LYS A 1 93 ? -14.799 2.044 17.201 1.00 97.06 93 LYS A O 1
ATOM 760 N N . ASP A 1 94 ? -14.511 1.956 14.970 1.00 96.19 94 ASP A N 1
ATOM 761 C CA . ASP A 1 94 ? -15.890 2.263 14.586 1.00 96.19 94 ASP A CA 1
ATOM 762 C C . ASP A 1 94 ? -16.805 1.021 14.575 1.00 96.19 94 ASP A C 1
ATOM 764 O O . ASP A 1 94 ? -17.957 1.098 14.159 1.00 96.19 94 ASP A O 1
ATOM 768 N N . SER A 1 95 ? -16.313 -0.139 15.037 1.00 95.38 95 SER A N 1
ATOM 769 C CA . SER A 1 95 ? -17.020 -1.434 14.995 1.00 95.38 95 SER A CA 1
ATOM 770 C C . SER A 1 95 ? -17.531 -1.831 13.598 1.00 95.38 95 SER A C 1
ATOM 772 O O . SER A 1 95 ? -18.493 -2.586 13.464 1.00 95.38 95 SER A O 1
ATOM 774 N N . ALA A 1 96 ? -16.870 -1.342 12.548 1.00 95.06 96 ALA A N 1
ATOM 775 C CA . ALA A 1 96 ? -17.175 -1.644 11.159 1.00 95.06 96 ALA A CA 1
ATOM 776 C C . ALA A 1 96 ? -16.420 -2.902 10.675 1.00 95.06 96 ALA A C 1
ATOM 778 O O . ALA A 1 96 ? -15.296 -3.160 11.121 1.00 95.06 96 ALA A O 1
ATOM 779 N N . PRO A 1 97 ? -16.978 -3.677 9.723 1.00 93.12 97 PRO A N 1
ATOM 780 C CA . PRO A 1 97 ? -16.278 -4.811 9.121 1.00 93.12 97 PRO A CA 1
ATOM 781 C C . PRO A 1 97 ? -15.004 -4.382 8.376 1.00 93.12 97 PRO A C 1
ATOM 783 O O . PRO A 1 97 ? -15.050 -3.527 7.492 1.00 93.12 97 PRO A O 1
ATOM 786 N N . TYR A 1 98 ? -13.877 -5.016 8.710 1.00 93.75 98 TYR A N 1
ATOM 787 C CA . TYR A 1 98 ? -12.541 -4.744 8.144 1.00 93.75 98 TYR A CA 1
ATOM 788 C C . TYR A 1 98 ? -11.887 -5.976 7.497 1.00 93.75 98 TYR A C 1
ATOM 790 O O . TYR A 1 98 ? -10.667 -6.056 7.334 1.00 93.75 98 TYR A O 1
ATOM 798 N N . ILE A 1 99 ? -12.691 -7.005 7.225 1.00 92.25 99 ILE A N 1
ATOM 799 C CA . ILE A 1 99 ? -12.180 -8.311 6.816 1.00 92.25 99 ILE A CA 1
ATOM 800 C C . ILE A 1 99 ? -11.504 -8.254 5.439 1.00 92.25 99 ILE A C 1
ATOM 802 O O . ILE A 1 99 ? -10.477 -8.902 5.245 1.00 92.25 99 ILE A O 1
ATOM 806 N N . ASP A 1 100 ? -12.018 -7.438 4.519 1.00 88.94 100 ASP A N 1
ATOM 807 C CA . ASP A 1 100 ? -11.479 -7.301 3.163 1.00 88.94 100 ASP A CA 1
ATOM 808 C C . ASP A 1 100 ? -10.105 -6.621 3.174 1.00 88.94 100 ASP A C 1
ATOM 810 O O . ASP A 1 100 ? -9.164 -7.118 2.548 1.00 88.94 100 ASP A O 1
ATOM 814 N N . GLU A 1 101 ? -9.935 -5.563 3.975 1.00 92.75 101 GLU A N 1
ATOM 815 C CA . GLU A 1 101 ? -8.629 -4.933 4.190 1.00 92.75 101 GLU A CA 1
ATOM 816 C C . GLU A 1 101 ? -7.624 -5.919 4.791 1.00 92.75 101 GLU A C 1
ATOM 818 O O . GLU A 1 101 ? -6.450 -5.927 4.416 1.00 92.75 101 GLU A O 1
ATOM 823 N N . LEU A 1 102 ? -8.074 -6.763 5.724 1.00 93.56 102 LEU A N 1
ATOM 824 C CA . LEU A 1 102 ? -7.219 -7.758 6.362 1.00 93.56 102 LEU A CA 1
ATOM 825 C C . LEU A 1 102 ? -6.756 -8.827 5.364 1.00 93.56 102 LEU A C 1
ATOM 827 O O . LEU A 1 102 ? -5.570 -9.158 5.329 1.00 93.56 102 LEU A O 1
ATOM 831 N N . TYR A 1 103 ? -7.662 -9.337 4.527 1.00 91.81 103 TYR A N 1
ATOM 832 C CA . TYR A 1 103 ? -7.296 -10.272 3.464 1.00 91.81 103 TYR A CA 1
ATOM 833 C C . TYR A 1 103 ? -6.315 -9.652 2.478 1.00 91.81 103 TYR A C 1
ATOM 835 O O . TYR A 1 103 ? -5.346 -10.306 2.087 1.00 91.81 103 TYR A O 1
ATOM 843 N N . PHE A 1 104 ? -6.524 -8.389 2.110 1.00 91.00 104 PHE A N 1
ATOM 844 C CA . PHE A 1 104 ? -5.619 -7.714 1.197 1.00 91.00 104 PHE A CA 1
ATOM 845 C C . PHE A 1 104 ? -4.242 -7.460 1.818 1.00 91.00 104 PHE A C 1
ATOM 847 O O . PHE A 1 104 ? -3.219 -7.689 1.174 1.00 91.00 104 PHE A O 1
ATOM 854 N N . LEU A 1 105 ? -4.191 -7.107 3.105 1.00 92.94 105 LEU A N 1
ATOM 855 C CA . LEU A 1 105 ? -2.939 -6.987 3.848 1.00 92.94 105 LEU A CA 1
ATOM 856 C C . LEU A 1 105 ? -2.165 -8.313 3.880 1.00 92.94 105 LEU A C 1
ATOM 858 O O . LEU A 1 105 ? -0.945 -8.312 3.705 1.00 92.94 105 LEU A O 1
ATOM 862 N N . TYR A 1 106 ? -2.854 -9.442 4.075 1.00 90.31 106 TYR A N 1
ATOM 863 C CA . TYR A 1 106 ? -2.222 -10.760 4.011 1.00 90.31 106 TYR A CA 1
ATOM 864 C C . TYR A 1 106 ? -1.711 -11.089 2.615 1.00 90.31 106 TYR A C 1
ATOM 866 O O . TYR A 1 106 ? -0.590 -11.570 2.490 1.00 90.31 106 TYR A O 1
ATOM 874 N N . TRP A 1 107 ? -2.473 -10.767 1.573 1.00 88.00 107 TRP A N 1
ATOM 875 C CA . TRP A 1 107 ? -2.031 -10.958 0.197 1.00 88.00 107 TRP A CA 1
ATOM 876 C C . TRP A 1 107 ? -0.750 -10.164 -0.118 1.00 88.00 107 TRP A C 1
ATOM 878 O O . TRP A 1 107 ? 0.212 -10.732 -0.639 1.00 88.00 107 TRP A O 1
ATOM 888 N N . LEU A 1 108 ? -0.674 -8.887 0.286 1.00 87.69 108 LEU A N 1
ATOM 889 C CA . LEU A 1 108 ? 0.546 -8.079 0.138 1.00 87.69 108 LEU A CA 1
ATOM 890 C C . LEU A 1 108 ? 1.732 -8.688 0.903 1.00 87.69 108 LEU A C 1
ATOM 892 O O . LEU A 1 108 ? 2.857 -8.709 0.401 1.00 87.69 108 LEU A O 1
ATOM 896 N N . ALA A 1 109 ? 1.493 -9.201 2.115 1.00 85.75 109 ALA A N 1
ATOM 897 C CA . ALA A 1 109 ? 2.522 -9.864 2.912 1.00 85.75 109 ALA A CA 1
ATOM 898 C C . ALA A 1 109 ? 3.014 -11.166 2.259 1.00 85.75 109 ALA A C 1
ATOM 900 O O . ALA A 1 109 ? 4.215 -11.433 2.274 1.00 85.75 109 ALA A O 1
ATOM 901 N N . SER A 1 110 ? 2.116 -11.942 1.644 1.00 85.88 110 SER A N 1
ATOM 902 C CA . SER A 1 110 ? 2.477 -13.132 0.872 1.00 85.88 110 SER A CA 1
ATOM 903 C C . SER A 1 110 ? 3.377 -12.778 -0.308 1.00 85.88 110 SER A C 1
ATOM 905 O O . SER A 1 110 ? 4.408 -13.418 -0.480 1.00 85.88 110 SER A O 1
ATOM 907 N N . ILE A 1 111 ? 3.074 -11.722 -1.069 1.00 81.31 111 ILE A N 1
ATOM 908 C CA . ILE A 1 111 ? 3.956 -11.272 -2.162 1.00 81.31 111 ILE A CA 1
ATOM 909 C C . ILE A 1 111 ? 5.328 -10.876 -1.635 1.00 81.31 111 ILE A C 1
ATOM 911 O O . ILE A 1 111 ? 6.345 -11.335 -2.151 1.00 81.31 111 ILE A O 1
ATOM 915 N N . LYS A 1 112 ? 5.366 -10.077 -0.565 1.00 75.75 112 LYS A N 1
ATOM 916 C CA . LYS A 1 112 ? 6.624 -9.666 0.060 1.00 75.75 112 LYS A CA 1
ATOM 917 C C . LYS A 1 112 ? 7.457 -10.862 0.541 1.00 75.75 112 LYS A C 1
ATOM 919 O O . LYS A 1 112 ? 8.678 -10.779 0.549 1.00 75.75 112 LYS A O 1
ATOM 924 N N . SER A 1 113 ? 6.824 -11.969 0.933 1.00 77.38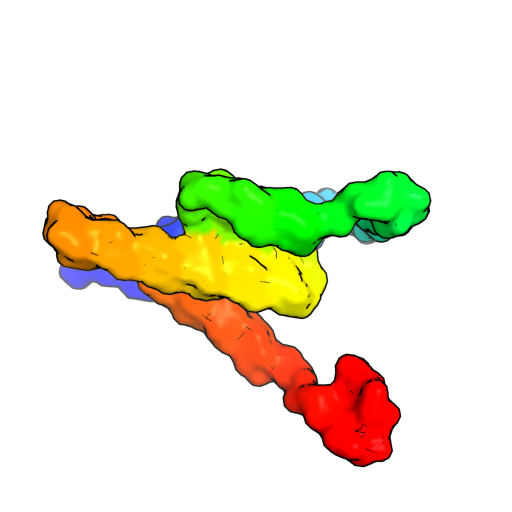 113 SER A N 1
ATOM 925 C CA . SER A 1 113 ? 7.541 -13.178 1.361 1.00 77.38 113 SER A CA 1
ATOM 926 C C . SER A 1 113 ? 8.312 -13.876 0.233 1.00 77.38 113 SER A C 1
ATOM 928 O O . SER A 1 113 ? 9.268 -14.588 0.519 1.00 77.38 113 SER A O 1
ATOM 930 N N . PHE A 1 114 ? 7.950 -13.631 -1.032 1.00 76.31 114 PHE A N 1
ATOM 931 C CA . PHE A 1 114 ? 8.712 -14.092 -2.197 1.00 76.31 114 PHE A CA 1
ATOM 932 C C . PHE A 1 114 ? 9.861 -13.151 -2.575 1.00 76.31 114 PHE A C 1
ATOM 934 O O . PHE A 1 114 ? 10.680 -13.499 -3.424 1.00 76.31 114 PHE A O 1
ATOM 941 N N . SER A 1 115 ? 9.931 -11.955 -1.985 1.00 67.88 115 SER A N 1
ATOM 942 C CA . SER A 1 115 ? 11.047 -11.041 -2.211 1.00 67.88 115 SER A CA 1
ATOM 943 C C . SER A 1 115 ? 12.313 -11.607 -1.568 1.00 67.88 115 SER A C 1
ATOM 945 O O . SER A 1 115 ? 12.288 -12.051 -0.419 1.00 67.88 115 SER A O 1
ATOM 947 N N . VAL A 1 116 ? 13.425 -11.581 -2.303 1.00 64.94 116 VAL A N 1
ATOM 948 C CA . VAL A 1 116 ? 14.725 -12.010 -1.777 1.00 64.94 116 VAL A CA 1
ATOM 949 C C . VAL A 1 116 ? 15.077 -11.108 -0.584 1.00 64.94 116 VAL A C 1
ATOM 951 O O . VAL A 1 116 ? 14.919 -9.887 -0.682 1.00 64.94 116 VAL A O 1
ATOM 954 N N . PRO A 1 117 ? 15.481 -11.661 0.576 1.00 63.03 117 PRO A N 1
ATOM 955 C CA . PRO A 1 117 ? 15.912 -10.834 1.691 1.00 63.03 117 PRO A CA 1
ATOM 956 C C . PRO A 1 117 ? 17.112 -9.993 1.261 1.00 63.03 117 PRO A C 1
ATOM 958 O O . PRO A 1 117 ? 18.024 -10.503 0.614 1.00 63.03 117 PRO A O 1
ATOM 961 N N . TYR A 1 118 ? 17.097 -8.715 1.649 1.00 56.31 118 TYR A N 1
ATOM 962 C CA . TYR A 1 118 ? 18.174 -7.768 1.373 1.00 56.31 118 TYR A CA 1
ATOM 963 C C . TYR A 1 118 ? 19.524 -8.404 1.709 1.00 56.31 118 TYR A C 1
ATOM 965 O O . TYR A 1 118 ? 19.768 -8.786 2.861 1.00 56.31 118 TYR A O 1
ATOM 973 N N . SER A 1 119 ? 20.384 -8.548 0.703 1.00 58.25 119 SER A N 1
ATOM 974 C CA . SER A 1 119 ? 21.697 -9.142 0.899 1.00 58.25 119 SER A CA 1
ATOM 975 C C . SER A 1 119 ? 22.556 -8.169 1.699 1.00 58.25 119 SER A C 1
ATOM 977 O O . SER A 1 119 ? 23.094 -7.199 1.166 1.00 58.25 119 SER A O 1
ATOM 979 N N . GLN A 1 120 ? 22.720 -8.444 2.996 1.00 57.38 120 GLN A N 1
ATOM 980 C CA . GLN A 1 120 ? 23.640 -7.689 3.855 1.00 57.38 120 GLN A CA 1
ATOM 981 C C . GLN A 1 120 ? 25.085 -7.732 3.336 1.00 57.38 120 GLN A C 1
ATOM 983 O O . GLN A 1 120 ? 25.871 -6.847 3.654 1.00 57.38 120 GLN A O 1
ATOM 988 N N . LEU A 1 121 ? 25.420 -8.749 2.535 1.00 55.97 121 LEU A N 1
ATOM 989 C CA . LEU A 1 121 ? 26.746 -8.945 1.962 1.00 55.97 121 LEU A CA 1
ATOM 990 C C . LEU A 1 121 ? 26.991 -8.087 0.710 1.00 55.97 121 LEU A C 1
ATOM 992 O O . LEU A 1 121 ? 28.125 -7.690 0.469 1.00 55.97 121 LEU A O 1
ATOM 996 N N . LEU A 1 122 ? 25.950 -7.834 -0.093 1.00 58.31 122 LEU A N 1
ATOM 997 C CA . LEU A 1 122 ? 26.063 -7.131 -1.379 1.00 58.31 122 LEU A CA 1
ATOM 998 C C . LEU A 1 122 ? 25.667 -5.654 -1.294 1.00 58.31 122 LEU A 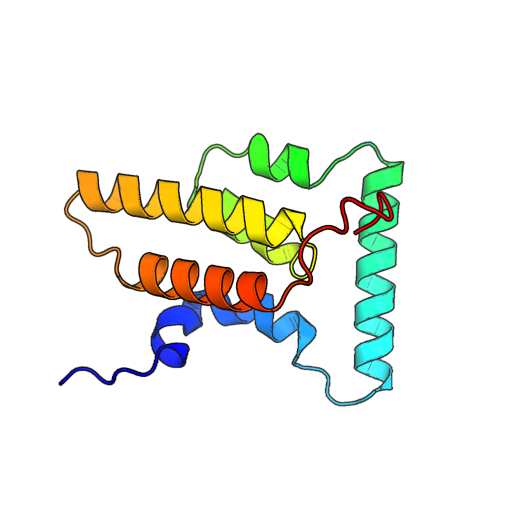C 1
ATOM 1000 O O . LEU A 1 122 ? 26.041 -4.887 -2.170 1.00 58.31 122 LEU A O 1
ATOM 1004 N N . GLY A 1 123 ? 24.942 -5.239 -0.249 1.00 47.31 123 GLY A N 1
ATOM 1005 C CA . GLY A 1 123 ? 24.539 -3.839 -0.087 1.00 47.31 123 GLY A CA 1
ATOM 1006 C C . GLY A 1 123 ? 23.596 -3.329 -1.182 1.00 47.31 123 GLY A C 1
ATOM 1007 O O . GLY A 1 123 ? 23.439 -2.120 -1.319 1.00 47.31 123 GLY A O 1
ATOM 1008 N N . GLU A 1 124 ? 22.962 -4.229 -1.930 1.00 39.94 124 GLU A N 1
ATOM 1009 C CA . GLU A 1 124 ? 22.052 -3.929 -3.035 1.00 39.94 124 GLU A CA 1
ATOM 1010 C C . GLU A 1 124 ? 20.758 -4.759 -2.895 1.00 39.94 124 GLU A C 1
ATOM 1012 O O . GLU A 1 124 ? 20.796 -5.830 -2.270 1.00 39.94 124 GLU A O 1
ATOM 1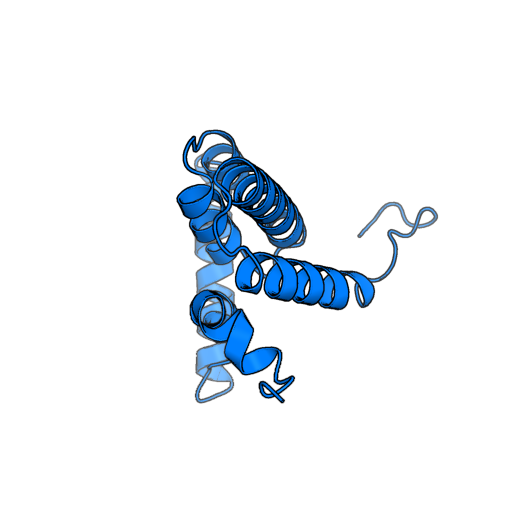017 N N . PRO A 1 125 ? 19.609 -4.240 -3.386 1.00 52.41 125 PRO A N 1
ATOM 1018 C CA . PRO A 1 125 ? 18.312 -4.914 -3.299 1.00 52.41 125 PRO A CA 1
ATOM 1019 C C . PRO A 1 125 ? 18.244 -6.235 -4.073 1.00 52.41 125 PRO A C 1
ATOM 1021 O O . PRO A 1 125 ? 18.901 -6.357 -5.129 1.00 52.41 125 PRO A O 1
#

pLDDT: mean 82.19, std 13.73, range [39.94, 97.5]

Radius of gyration: 16.39 Å; chains: 1; bounding box: 46×39×44 Å